Protein AF-A0A0F9FSZ2-F1 (afdb_monomer_lite)

Sequence (105 aa):
MSLPQGAERQGVCEMCRSCWDEAGQPSMDTPGVQLAVRLIGEVYEESWAGGNLHIVVDDWNTEQEHLDWCGTVITTEAERRCHKVLNELTEDERMSALALHDGFR

pLDDT: mean 86.45, std 18.38, range [38.19, 98.62]

Organism: NCBI:txid412755

Radius of gyration: 14.2 Å; chains: 1; bounding box: 27×45×33 Å

Foldseek 3Di:
DDDDDDDPPPDQLDDDVVVCVVLVVLQDDDPLLVQLLVLQVVQCVVPVQSPLLNCCLRVVPLDVVSLVVSVVVDDDPSSVSNSVSSNVDDSSSSSNSSCVSSPHD

Secondary structure (DSSP, 8-state):
-PPPP-----------HHHHHHTT------HHHHHHHHHHHHHHHH-TT-GGGHHHHTS---SHHHHHHHHHH--SHHHHHHHHHHHHS-HHHHHHHHHHHHT--

Structure (mmCIF, N/CA/C/O backbone):
data_AF-A0A0F9FSZ2-F1
#
_entry.id   AF-A0A0F9FSZ2-F1
#
loop_
_atom_site.group_PDB
_atom_site.id
_atom_site.type_symbol
_atom_site.label_atom_id
_atom_site.label_alt_id
_atom_site.label_comp_id
_atom_site.label_asym_id
_atom_site.label_entity_id
_atom_site.label_seq_id
_atom_site.pdbx_PDB_ins_code
_atom_site.Cartn_x
_atom_site.Cartn_y
_atom_site.Cartn_z
_atom_site.occupancy
_atom_site.B_iso_or_equiv
_atom_site.auth_seq_id
_atom_site.auth_comp_id
_atom_site.auth_asym_id
_atom_site.auth_atom_id
_atom_site.pdbx_PDB_model_num
ATOM 1 N N . MET A 1 1 ? -15.418 -37.588 -14.212 1.00 46.25 1 MET A N 1
ATOM 2 C CA . MET A 1 1 ? -14.313 -36.686 -14.593 1.00 46.25 1 MET A CA 1
ATOM 3 C C . MET A 1 1 ? -14.142 -35.718 -13.443 1.00 46.25 1 MET A C 1
ATOM 5 O O . MET A 1 1 ? -14.945 -34.808 -13.306 1.00 46.25 1 MET A O 1
ATOM 9 N N . SER A 1 2 ? -13.205 -36.019 -12.549 1.00 43.69 2 SER A N 1
ATOM 10 C CA . SER A 1 2 ? -12.940 -35.232 -11.344 1.00 43.69 2 SER A CA 1
ATOM 11 C C . SER A 1 2 ? -11.768 -34.304 -11.640 1.00 43.69 2 SER A C 1
ATOM 13 O O . SER A 1 2 ? -10.752 -34.766 -12.156 1.00 43.69 2 SER A O 1
ATOM 15 N N . LEU A 1 3 ? -11.932 -33.009 -11.380 1.00 38.19 3 LEU A N 1
ATOM 16 C CA . LEU A 1 3 ? -10.853 -32.031 -11.516 1.00 38.19 3 LEU A CA 1
ATOM 17 C C . LEU A 1 3 ? -9.766 -32.315 -10.465 1.00 38.19 3 LEU A C 1
ATOM 19 O O . LEU A 1 3 ? -10.111 -32.704 -9.345 1.00 38.19 3 LEU A O 1
ATOM 23 N N . PRO A 1 4 ? -8.475 -32.142 -10.795 1.00 50.50 4 PRO A N 1
ATOM 24 C CA . PRO A 1 4 ? -7.409 -32.328 -9.827 1.00 50.50 4 PRO A CA 1
ATOM 25 C C . PRO A 1 4 ? -7.434 -31.200 -8.790 1.00 50.50 4 PRO A C 1
ATOM 27 O O . PRO A 1 4 ? -7.469 -30.018 -9.126 1.00 50.50 4 PRO A O 1
ATOM 30 N N . GLN A 1 5 ? -7.406 -31.594 -7.518 1.00 49.59 5 GLN A N 1
ATOM 31 C CA . GLN A 1 5 ? -7.013 -30.738 -6.406 1.00 49.59 5 GLN A CA 1
ATOM 32 C C . GLN A 1 5 ? -5.506 -30.499 -6.530 1.00 49.59 5 GLN A C 1
ATOM 34 O O . GLN A 1 5 ? -4.736 -31.457 -6.527 1.00 49.59 5 GLN A O 1
ATOM 39 N N . GLY A 1 6 ? -5.084 -29.248 -6.693 1.00 51.50 6 GLY A N 1
ATOM 40 C CA . GLY A 1 6 ? -3.665 -28.936 -6.814 1.00 51.50 6 GLY A CA 1
ATOM 41 C C . GLY A 1 6 ? -3.399 -27.479 -7.153 1.00 51.50 6 GLY A C 1
ATOM 42 O O . GLY A 1 6 ? -3.299 -27.134 -8.324 1.00 51.50 6 GLY A O 1
ATOM 43 N N . ALA A 1 7 ? -3.275 -26.660 -6.112 1.00 39.16 7 ALA A N 1
ATOM 44 C CA . ALA A 1 7 ? -2.306 -25.570 -6.025 1.00 39.16 7 ALA A CA 1
ATOM 45 C C . ALA A 1 7 ? -2.308 -25.063 -4.573 1.00 39.16 7 ALA A C 1
ATOM 47 O O . ALA A 1 7 ? -2.871 -24.013 -4.269 1.00 39.16 7 ALA A O 1
ATOM 48 N N . GLU A 1 8 ? -1.720 -25.839 -3.656 1.00 45.84 8 GLU A N 1
ATOM 49 C CA . GLU A 1 8 ? -1.178 -25.239 -2.434 1.00 45.84 8 GLU A CA 1
ATOM 50 C C . GLU A 1 8 ? -0.133 -24.216 -2.886 1.00 45.84 8 GLU A C 1
ATOM 52 O O . GLU A 1 8 ? 0.874 -24.577 -3.499 1.00 45.84 8 GLU A O 1
ATOM 57 N N . ARG A 1 9 ? -0.409 -22.929 -2.657 1.00 43.06 9 ARG A N 1
ATOM 58 C CA . ARG A 1 9 ? 0.575 -21.862 -2.837 1.00 43.06 9 ARG A CA 1
ATOM 59 C C . ARG A 1 9 ? 1.631 -22.040 -1.746 1.00 43.06 9 ARG A C 1
ATOM 61 O O . ARG A 1 9 ? 1.475 -21.541 -0.641 1.00 43.06 9 ARG A O 1
ATOM 68 N N . GLN A 1 10 ? 2.659 -22.831 -2.028 1.00 39.25 10 GLN A N 1
ATOM 69 C CA . GLN A 1 10 ? 3.812 -22.960 -1.146 1.00 39.25 10 GLN A CA 1
ATOM 70 C C . GLN A 1 10 ? 4.687 -21.712 -1.280 1.00 39.25 10 GLN A C 1
ATOM 72 O O . GLN A 1 10 ? 5.223 -21.455 -2.356 1.00 39.25 10 GLN A O 1
ATOM 77 N N . GLY A 1 11 ? 4.850 -20.990 -0.170 1.00 43.84 11 GLY A N 1
ATOM 78 C CA . GLY A 1 11 ? 5.959 -20.058 0.035 1.00 43.84 11 GLY A CA 1
ATOM 79 C C . GLY A 1 11 ? 5.622 -18.574 -0.068 1.00 43.84 11 GLY A C 1
ATOM 80 O O . GLY A 1 11 ? 6.345 -17.860 -0.752 1.00 43.84 11 GLY A O 1
ATOM 81 N N . VAL A 1 12 ? 4.577 -18.102 0.614 1.00 49.47 12 VAL A N 1
ATOM 82 C CA . VAL A 1 12 ? 4.540 -16.689 1.027 1.00 49.47 12 VAL A CA 1
ATOM 83 C C . VAL A 1 12 ? 5.288 -16.622 2.358 1.00 49.47 12 VAL A C 1
ATOM 85 O O . VAL A 1 12 ? 5.054 -17.475 3.218 1.00 49.47 12 VAL A O 1
ATOM 88 N N . CYS A 1 13 ? 6.231 -15.689 2.506 1.00 40.59 13 CYS A N 1
ATOM 89 C CA . CYS A 1 13 ? 6.771 -15.305 3.810 1.00 40.59 13 CYS A CA 1
ATOM 90 C C . CYS A 1 13 ? 5.612 -14.711 4.616 1.00 40.59 13 CYS A C 1
ATOM 92 O O . CYS A 1 13 ? 5.423 -13.506 4.658 1.00 40.59 13 CYS A O 1
ATOM 94 N N . GLU A 1 14 ? 4.776 -15.579 5.188 1.00 52.47 14 GLU A N 1
ATOM 95 C CA . GLU A 1 14 ? 3.738 -15.171 6.120 1.00 52.47 14 GLU A CA 1
ATOM 96 C C . GLU A 1 14 ? 4.421 -14.408 7.253 1.00 52.47 14 GLU A C 1
ATOM 98 O O . GLU A 1 14 ? 5.420 -14.882 7.815 1.00 52.47 14 GLU A O 1
ATOM 103 N N . MET A 1 15 ? 3.839 -13.276 7.649 1.00 57.06 15 MET A N 1
ATOM 104 C CA . MET A 1 15 ? 3.962 -12.823 9.029 1.00 57.06 15 MET A CA 1
ATOM 105 C C . MET A 1 15 ? 3.946 -14.032 9.942 1.00 57.06 15 MET A C 1
ATOM 107 O O . MET A 1 15 ? 3.025 -14.857 9.899 1.00 57.06 15 MET A O 1
ATOM 111 N N . CYS A 1 16 ? 4.950 -14.144 10.804 1.00 68.75 16 CYS A N 1
ATOM 112 C CA . CYS A 1 16 ? 4.825 -15.113 11.866 1.00 68.75 16 CYS A CA 1
ATOM 113 C C . CYS A 1 16 ? 3.542 -14.762 12.626 1.00 68.75 16 CYS A C 1
ATOM 115 O O . CYS A 1 16 ? 3.280 -13.604 12.953 1.00 68.75 16 CYS A O 1
ATOM 117 N N . ARG A 1 17 ? 2.705 -15.771 12.867 1.00 68.19 17 ARG A N 1
ATOM 118 C CA . ARG A 1 17 ? 1.409 -15.603 13.531 1.00 68.19 17 ARG A CA 1
ATOM 119 C C . ARG A 1 17 ? 1.489 -14.756 14.812 1.00 68.19 17 ARG A C 1
ATOM 121 O O . ARG A 1 17 ? 0.531 -14.072 15.143 1.00 68.19 17 ARG A O 1
ATOM 128 N N . SER A 1 18 ? 2.645 -14.754 15.479 1.00 72.12 18 SER A N 1
ATOM 129 C CA . SER A 1 18 ? 2.944 -13.885 16.616 1.00 72.12 18 SER A CA 1
ATOM 130 C C . SER A 1 18 ? 2.850 -12.392 16.306 1.00 72.12 18 SER A C 1
ATOM 132 O O . SER A 1 18 ? 2.249 -11.690 17.100 1.00 72.12 18 SER A O 1
ATOM 134 N N . CYS A 1 19 ? 3.364 -11.895 15.178 1.00 68.94 19 CYS A N 1
ATOM 135 C CA . CYS A 1 19 ? 3.272 -10.467 14.860 1.00 68.94 19 CYS A CA 1
ATOM 136 C C . CYS A 1 19 ? 1.815 -10.046 14.584 1.00 68.94 19 CYS A C 1
ATOM 138 O O . CYS A 1 19 ? 1.391 -8.969 14.990 1.00 68.94 19 CYS A O 1
ATOM 140 N N . TRP A 1 20 ? 1.018 -10.921 13.959 1.00 71.19 20 TRP A N 1
ATOM 141 C CA . TRP A 1 20 ?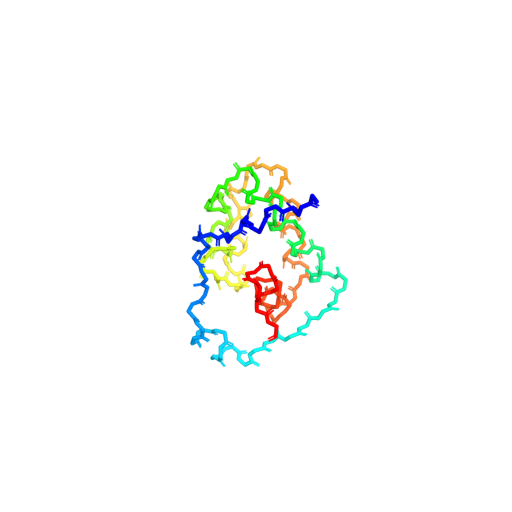 -0.418 -10.693 13.763 1.00 71.19 20 TRP A CA 1
ATOM 142 C C . TRP A 1 20 ? -1.189 -10.673 15.091 1.00 71.19 20 TRP A C 1
ATOM 144 O O . TRP A 1 20 ? -2.037 -9.809 15.321 1.00 71.19 20 TRP A O 1
ATOM 154 N N . ASP A 1 21 ? -0.869 -11.612 15.983 1.00 76.25 21 ASP A N 1
ATOM 155 C CA . ASP A 1 21 ? -1.457 -11.683 17.319 1.00 76.25 21 ASP A CA 1
ATOM 156 C C . ASP A 1 21 ? -1.050 -10.468 18.181 1.00 76.25 21 ASP A C 1
ATOM 158 O O . ASP A 1 21 ? -1.894 -9.903 18.878 1.00 76.25 21 ASP A O 1
ATOM 162 N N .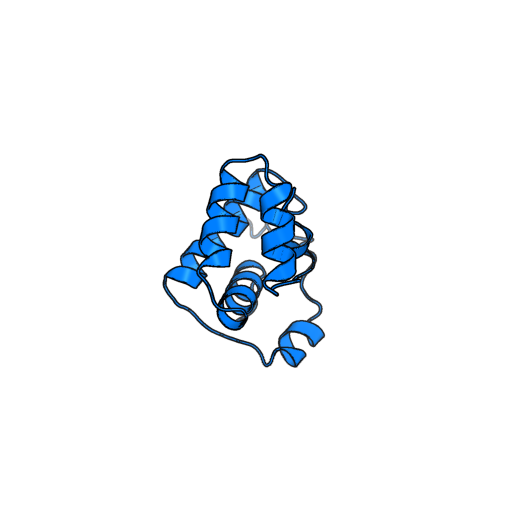 GLU A 1 22 ? 0.213 -10.032 18.110 1.00 74.25 22 GLU A N 1
ATOM 163 C CA . GLU A 1 22 ? 0.747 -8.856 18.818 1.00 74.25 22 GLU A CA 1
ATOM 164 C C . GLU A 1 22 ? 0.124 -7.544 18.330 1.00 74.25 22 GLU A C 1
ATOM 166 O O . GLU A 1 22 ? -0.168 -6.671 19.149 1.00 74.25 22 GLU A O 1
ATOM 171 N N . ALA A 1 23 ? -0.168 -7.438 17.031 1.00 68.31 23 ALA A N 1
ATOM 172 C CA . ALA A 1 23 ? -0.897 -6.312 16.448 1.00 68.31 23 ALA A CA 1
ATOM 173 C C . ALA A 1 23 ? -2.379 -6.253 16.873 1.00 68.31 23 ALA A C 1
ATOM 175 O O . ALA A 1 23 ? -3.086 -5.306 16.536 1.00 68.31 23 ALA A O 1
ATOM 176 N N . GLY A 1 24 ? -2.883 -7.250 17.609 1.00 76.12 24 GLY A N 1
ATOM 177 C CA . GLY A 1 24 ? -4.278 -7.301 18.049 1.00 76.12 24 GLY A CA 1
ATOM 178 C C . GLY A 1 24 ? -5.250 -7.784 16.973 1.00 76.12 24 GLY A C 1
ATOM 179 O O . GLY A 1 24 ? -6.455 -7.575 17.113 1.00 76.12 24 GLY A O 1
ATOM 180 N N . GLN A 1 25 ? -4.741 -8.450 15.933 1.00 81.75 25 GLN A N 1
ATOM 181 C CA . GLN A 1 25 ? -5.528 -9.038 14.846 1.00 81.75 25 GLN A CA 1
ATOM 182 C C . GLN A 1 25 ? -6.476 -8.031 14.155 1.00 81.75 25 GLN A C 1
ATOM 184 O O . GLN A 1 25 ? -7.691 -8.270 14.085 1.00 81.75 25 GLN A O 1
ATOM 189 N N . PRO A 1 26 ? -5.965 -6.876 13.676 1.00 74.75 26 PRO A N 1
ATOM 190 C CA . PRO A 1 26 ? -6.796 -5.838 13.077 1.00 74.75 26 PRO A CA 1
ATOM 191 C C . PRO A 1 26 ? -7.522 -6.370 11.835 1.00 74.75 26 PRO A C 1
ATOM 193 O O . PRO A 1 26 ? -6.927 -6.618 10.800 1.00 74.75 26 PRO A O 1
ATOM 196 N N . SER A 1 27 ? -8.838 -6.550 11.937 1.00 84.56 27 SER A N 1
ATOM 197 C CA . SER A 1 27 ? -9.679 -7.222 10.932 1.00 84.56 27 SER A CA 1
ATOM 198 C C . SER A 1 27 ? -10.534 -6.237 10.129 1.00 84.56 27 SER A C 1
ATOM 200 O O . SER A 1 27 ? -11.718 -6.471 9.874 1.00 84.56 27 SER A O 1
ATOM 202 N N . MET A 1 28 ? -9.960 -5.091 9.754 1.00 93.00 28 MET A N 1
ATOM 203 C CA . MET A 1 28 ? -10.699 -4.086 8.992 1.00 93.00 28 MET A CA 1
ATOM 204 C C . MET A 1 28 ? -10.931 -4.565 7.556 1.00 93.00 28 MET A C 1
ATOM 206 O O . MET A 1 28 ? -10.007 -4.984 6.871 1.00 93.00 28 MET A O 1
ATOM 210 N N . ASP A 1 29 ? -12.171 -4.453 7.083 1.00 92.94 29 ASP A N 1
ATOM 211 C CA . ASP A 1 29 ? -12.574 -4.820 5.720 1.00 92.94 29 ASP A CA 1
ATOM 212 C C . ASP A 1 29 ? -13.261 -3.628 5.034 1.00 92.94 29 ASP A C 1
ATOM 214 O O . ASP A 1 29 ? -14.454 -3.633 4.717 1.00 92.94 29 ASP A O 1
ATOM 218 N N . THR A 1 30 ? -12.521 -2.524 4.909 1.00 96.69 30 THR A N 1
ATOM 219 C CA . THR A 1 30 ? -13.004 -1.311 4.237 1.00 96.69 30 THR A CA 1
ATOM 220 C C . THR A 1 30 ? -12.751 -1.394 2.725 1.00 96.69 30 THR A C 1
ATOM 222 O O . THR A 1 30 ? -11.871 -2.133 2.273 1.00 96.69 30 THR A O 1
ATOM 225 N N . PRO A 1 31 ? -13.461 -0.607 1.891 1.00 98.00 31 PRO A N 1
ATOM 226 C CA . PRO A 1 31 ? -13.171 -0.549 0.457 1.00 98.00 31 PRO A CA 1
ATOM 227 C C . PRO A 1 31 ? -11.719 -0.156 0.136 1.00 98.00 31 PRO A C 1
ATOM 229 O O . PRO A 1 31 ? -11.174 -0.613 -0.867 1.00 98.00 31 PRO A O 1
ATOM 232 N N . GLY A 1 32 ? -11.095 0.674 0.984 1.00 98.00 32 GLY A N 1
ATOM 233 C CA . GLY A 1 32 ? -9.684 1.050 0.866 1.00 98.00 32 GLY A CA 1
ATOM 234 C C . GLY A 1 32 ? -8.754 -0.134 1.125 1.00 98.00 32 GLY A C 1
ATOM 235 O O . GLY A 1 32 ? -7.864 -0.395 0.318 1.00 98.00 32 GLY A O 1
ATOM 236 N N . VAL A 1 33 ? -9.027 -0.907 2.180 1.00 97.88 33 VAL A N 1
ATOM 237 C CA . VAL A 1 33 ? -8.295 -2.142 2.496 1.00 97.88 33 VAL A CA 1
ATOM 238 C C . VAL A 1 33 ? -8.392 -3.155 1.353 1.00 97.88 33 VAL A C 1
ATOM 240 O O . VAL A 1 33 ? -7.370 -3.630 0.869 1.00 97.88 33 VAL A O 1
ATOM 243 N N . GLN A 1 34 ? -9.592 -3.432 0.835 1.00 97.69 34 GLN A N 1
ATOM 244 C CA . GLN A 1 34 ? -9.768 -4.366 -0.289 1.00 97.69 34 GLN A CA 1
ATOM 245 C C . GLN A 1 34 ? -9.063 -3.897 -1.569 1.00 97.69 34 GLN A C 1
ATOM 247 O O . GLN A 1 34 ? -8.532 -4.703 -2.340 1.00 97.69 34 GLN A O 1
ATOM 252 N N . LEU A 1 35 ? -9.033 -2.582 -1.804 1.00 98.44 35 LEU A N 1
ATOM 253 C CA . LEU A 1 35 ? -8.266 -2.016 -2.904 1.00 98.44 35 LEU A CA 1
ATOM 254 C C . LEU A 1 35 ? -6.760 -2.225 -2.699 1.00 98.44 35 LEU A C 1
ATOM 256 O O . LEU A 1 35 ? -6.092 -2.620 -3.655 1.00 98.44 35 LEU A O 1
ATOM 260 N N . ALA A 1 36 ? -6.242 -2.003 -1.488 1.00 98.31 36 ALA A N 1
ATOM 261 C CA . ALA A 1 36 ? -4.844 -2.260 -1.157 1.00 98.31 36 ALA A CA 1
ATOM 262 C C . ALA A 1 36 ? -4.483 -3.740 -1.343 1.00 98.31 36 ALA A C 1
ATOM 264 O O . ALA A 1 36 ? -3.530 -4.022 -2.060 1.00 98.31 36 ALA A O 1
ATOM 265 N N . VAL A 1 37 ? -5.292 -4.678 -0.830 1.00 97.75 37 VAL A N 1
ATOM 266 C CA . VAL A 1 37 ? -5.109 -6.135 -1.013 1.00 97.75 37 VAL A CA 1
ATOM 267 C C . VAL A 1 37 ? -4.921 -6.491 -2.490 1.00 97.75 37 VAL A C 1
ATOM 269 O O 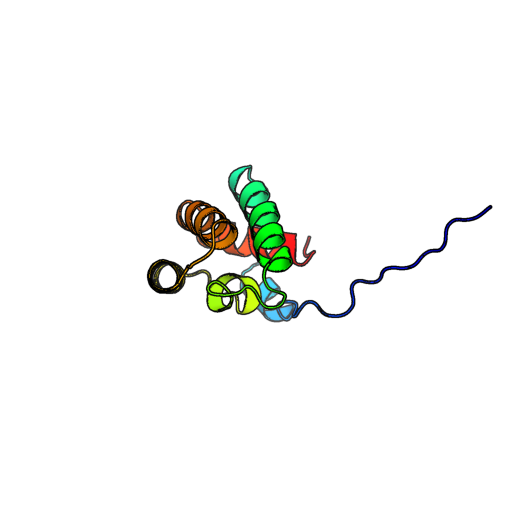. VAL A 1 37 ? -3.978 -7.189 -2.862 1.00 97.75 37 VAL A O 1
ATOM 272 N N . ARG A 1 38 ? -5.797 -5.974 -3.361 1.00 98.19 38 ARG A N 1
ATOM 273 C CA . ARG A 1 38 ? -5.701 -6.209 -4.808 1.00 98.19 38 ARG A CA 1
ATOM 274 C C . ARG A 1 38 ? -4.407 -5.644 -5.400 1.00 98.19 38 ARG A C 1
ATOM 276 O O . ARG A 1 38 ? -3.781 -6.310 -6.217 1.00 98.19 38 ARG A O 1
ATOM 283 N N . LEU A 1 39 ? -4.030 -4.422 -5.023 1.00 98.44 39 LEU A N 1
ATOM 284 C CA . LEU A 1 39 ? -2.840 -3.744 -5.549 1.00 98.44 39 LEU A CA 1
ATOM 285 C C . LEU A 1 39 ? -1.534 -4.378 -5.063 1.00 98.44 39 LEU A C 1
ATOM 287 O O . LEU A 1 39 ? -0.576 -4.417 -5.826 1.00 98.44 39 LEU A O 1
ATOM 291 N N . ILE A 1 40 ? -1.503 -4.901 -3.837 1.00 98.00 40 ILE A N 1
ATOM 292 C CA . ILE A 1 40 ? -0.382 -5.697 -3.326 1.00 98.00 40 ILE A CA 1
ATOM 293 C C . ILE A 1 40 ? -0.190 -6.930 -4.219 1.00 98.00 40 ILE A C 1
ATOM 295 O O . ILE A 1 40 ? 0.920 -7.184 -4.677 1.00 98.00 40 ILE A O 1
ATOM 299 N N . GLY A 1 41 ? -1.279 -7.617 -4.584 1.00 97.38 41 GLY A N 1
ATOM 300 C CA . GLY A 1 41 ? -1.234 -8.712 -5.556 1.00 97.38 41 GLY A CA 1
ATOM 301 C C . GLY A 1 41 ? -0.653 -8.297 -6.917 1.00 97.38 41 GLY A C 1
ATOM 302 O O . GLY A 1 41 ? 0.199 -9.003 -7.447 1.00 97.38 41 GLY A O 1
ATOM 303 N N . GLU A 1 42 ? -1.046 -7.131 -7.451 1.00 98.12 42 GL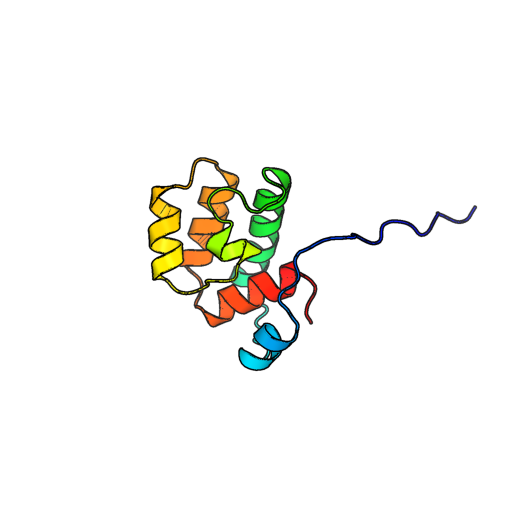U A N 1
ATOM 304 C CA . GLU A 1 42 ? -0.476 -6.580 -8.699 1.00 98.12 42 GLU A CA 1
ATOM 305 C C . GLU A 1 42 ? 1.048 -6.332 -8.576 1.0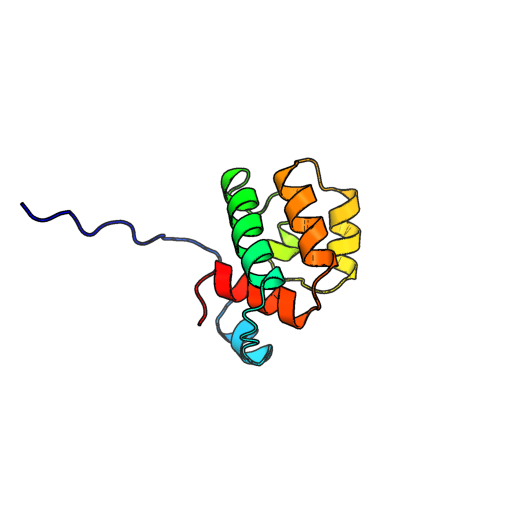0 98.12 42 GLU A C 1
ATOM 307 O O . GLU A 1 42 ? 1.788 -6.572 -9.528 1.00 98.12 42 GLU A O 1
ATOM 312 N N . VAL A 1 43 ? 1.546 -5.904 -7.408 1.00 98.00 43 VAL A N 1
ATOM 313 C CA . VAL A 1 43 ? 2.996 -5.758 -7.158 1.00 98.00 43 VAL A CA 1
ATOM 314 C C . VAL A 1 43 ? 3.694 -7.122 -7.166 1.00 98.00 43 VAL A C 1
ATOM 316 O O . VAL A 1 43 ? 4.748 -7.263 -7.790 1.00 98.00 43 VAL A O 1
ATOM 319 N N . TYR A 1 44 ? 3.098 -8.140 -6.537 1.00 97.19 44 TYR A N 1
ATOM 320 C CA . TYR A 1 44 ? 3.648 -9.500 -6.517 1.00 97.19 44 TYR A CA 1
ATOM 321 C C . TYR A 1 44 ? 3.644 -10.190 -7.891 1.00 97.19 44 TYR A C 1
ATOM 323 O O . TYR A 1 44 ? 4.476 -11.064 -8.143 1.00 97.19 44 TYR A O 1
ATOM 331 N N . GLU A 1 45 ? 2.754 -9.788 -8.804 1.00 97.12 45 GLU A N 1
ATOM 332 C CA . GLU A 1 45 ? 2.781 -10.233 -10.204 1.00 97.12 45 GLU A CA 1
ATOM 333 C C . GLU A 1 45 ? 4.004 -9.693 -10.969 1.00 97.12 45 GLU A C 1
ATOM 335 O O . GLU A 1 45 ? 4.536 -10.386 -11.840 1.00 97.12 45 GLU A O 1
ATOM 340 N N . GLU A 1 46 ? 4.477 -8.483 -10.645 1.00 96.81 46 GLU A N 1
ATOM 341 C CA . GLU A 1 46 ? 5.672 -7.882 -11.257 1.00 96.81 46 GLU A CA 1
ATOM 342 C C . GLU A 1 46 ? 6.974 -8.318 -10.567 1.00 96.81 46 GLU A C 1
ATOM 344 O O . GLU A 1 46 ? 8.010 -8.472 -11.220 1.00 96.81 46 GLU A O 1
ATOM 349 N N . SER A 1 47 ? 6.932 -8.518 -9.249 1.00 95.75 47 SER A N 1
ATOM 350 C CA . SER A 1 47 ? 8.090 -8.859 -8.428 1.00 95.75 47 SER A CA 1
ATOM 351 C C . SER A 1 47 ? 7.703 -9.821 -7.312 1.00 95.75 47 SER A C 1
ATOM 353 O O . SER A 1 47 ? 7.003 -9.454 -6.374 1.00 95.75 47 SER A O 1
ATOM 355 N N . TRP A 1 48 ? 8.244 -11.039 -7.361 1.00 92.06 48 TRP A N 1
ATOM 356 C CA . TRP A 1 48 ? 7.952 -12.109 -6.397 1.00 92.06 48 TRP A CA 1
ATOM 357 C C . TRP A 1 48 ? 8.280 -11.766 -4.932 1.00 92.06 48 TRP A C 1
ATOM 359 O O . TRP A 1 48 ? 7.808 -12.462 -4.043 1.00 92.06 48 TRP A O 1
ATOM 369 N N . ALA A 1 49 ? 9.073 -10.720 -4.693 1.00 93.19 49 ALA A N 1
ATOM 370 C CA . ALA A 1 49 ? 9.491 -10.260 -3.370 1.00 93.19 49 ALA A CA 1
ATOM 371 C C . ALA A 1 49 ? 9.050 -8.809 -3.100 1.00 93.19 49 ALA A C 1
ATOM 373 O O . ALA A 1 49 ? 9.812 -8.029 -2.547 1.00 93.19 49 ALA A O 1
ATOM 374 N N . GLY A 1 50 ? 7.903 -8.358 -3.625 1.00 94.88 50 GLY A N 1
ATOM 375 C CA . GLY A 1 50 ? 7.357 -7.021 -3.326 1.00 94.88 50 GLY A CA 1
ATOM 376 C C . GLY A 1 50 ? 8.086 -5.823 -3.967 1.00 94.88 50 GLY A C 1
ATOM 377 O O . GLY A 1 50 ? 7.614 -4.690 -3.890 1.00 94.88 50 GLY A O 1
ATOM 378 N N . GLY A 1 51 ? 9.228 -6.042 -4.628 1.00 95.88 51 GLY A N 1
ATOM 379 C CA . GLY A 1 51 ? 9.917 -5.012 -5.421 1.00 95.88 51 GLY A CA 1
ATOM 380 C C . GLY A 1 51 ? 10.499 -3.889 -4.557 1.00 95.88 51 GLY A C 1
ATOM 381 O O . GLY A 1 51 ? 11.072 -4.142 -3.498 1.00 95.88 51 GLY A O 1
ATOM 382 N N . ASN A 1 52 ? 10.358 -2.634 -4.987 1.00 98.12 52 ASN A N 1
ATOM 383 C CA . ASN A 1 52 ? 10.799 -1.475 -4.197 1.00 98.12 52 ASN A CA 1
ATOM 384 C C . ASN A 1 52 ? 9.885 -1.189 -2.992 1.00 98.12 52 ASN A C 1
ATOM 386 O O . ASN A 1 52 ? 10.220 -0.338 -2.173 1.00 98.12 52 ASN A O 1
ATOM 390 N N . LEU A 1 53 ? 8.753 -1.893 -2.872 1.00 97.44 53 LEU A N 1
ATOM 391 C CA . LEU A 1 53 ? 7.846 -1.825 -1.724 1.00 97.44 53 LEU A CA 1
ATOM 392 C C . LEU A 1 53 ? 8.058 -2.951 -0.703 1.00 97.44 53 LEU A C 1
ATOM 394 O O . LEU A 1 53 ? 7.311 -2.998 0.271 1.00 97.44 53 LEU A O 1
ATOM 398 N N . HIS A 1 54 ? 9.044 -3.839 -0.893 1.00 97.06 54 HIS A N 1
ATOM 399 C CA . HIS A 1 54 ? 9.214 -5.045 -0.064 1.00 97.06 54 HIS A CA 1
ATOM 400 C C . HIS A 1 54 ? 9.230 -4.760 1.442 1.00 97.06 54 HIS A C 1
ATOM 402 O O . HIS A 1 54 ? 8.562 -5.461 2.192 1.00 97.06 54 HIS A O 1
ATOM 408 N N . ILE A 1 55 ? 9.873 -3.672 1.884 1.00 96.50 55 ILE A N 1
ATOM 409 C CA . ILE A 1 55 ? 9.932 -3.349 3.317 1.00 96.50 55 ILE A CA 1
ATOM 410 C C . ILE A 1 55 ? 8.548 -3.106 3.939 1.00 96.50 55 ILE A C 1
ATOM 412 O O . ILE A 1 55 ? 8.392 -3.223 5.148 1.00 96.50 55 ILE A O 1
ATOM 416 N N . VAL A 1 56 ? 7.546 -2.746 3.134 1.00 97.00 56 VAL A N 1
ATOM 417 C CA . VAL A 1 56 ? 6.167 -2.556 3.594 1.00 97.00 56 VAL A CA 1
ATOM 418 C C . VAL A 1 56 ? 5.344 -3.815 3.342 1.00 97.00 56 VAL A C 1
ATOM 420 O O . VAL A 1 56 ? 4.636 -4.255 4.238 1.00 97.00 56 VAL A O 1
ATOM 423 N N . VAL A 1 57 ? 5.408 -4.387 2.134 1.00 96.31 57 VAL A N 1
ATOM 424 C CA . VAL A 1 57 ? 4.483 -5.462 1.717 1.00 96.31 57 VAL A CA 1
ATOM 425 C C . VAL A 1 57 ? 4.957 -6.885 2.020 1.00 96.31 57 VAL A C 1
ATOM 427 O O . VAL A 1 57 ? 4.162 -7.810 1.874 1.00 96.31 57 VAL A O 1
ATOM 430 N N . ASP A 1 58 ? 6.223 -7.061 2.397 1.00 93.75 58 ASP A N 1
ATOM 431 C CA . ASP A 1 58 ? 6.845 -8.353 2.734 1.00 93.75 58 ASP A CA 1
ATOM 432 C C . ASP A 1 58 ? 7.388 -8.328 4.175 1.00 93.75 58 ASP A C 1
ATOM 434 O O . ASP A 1 58 ? 7.129 -9.241 4.953 1.00 93.75 58 ASP A O 1
ATOM 438 N N . ASP A 1 59 ? 8.033 -7.225 4.586 1.00 93.75 59 ASP A N 1
ATOM 439 C CA . ASP A 1 59 ? 8.574 -7.075 5.951 1.00 93.75 59 ASP A CA 1
ATOM 440 C C . ASP A 1 59 ? 7.586 -6.440 6.953 1.00 93.75 59 ASP A C 1
ATOM 442 O O . ASP A 1 59 ? 7.898 -6.343 8.139 1.00 93.75 59 ASP A O 1
ATOM 446 N N . TRP A 1 60 ? 6.407 -5.997 6.493 1.00 93.06 60 TRP A N 1
ATOM 447 C CA . TRP A 1 60 ? 5.328 -5.442 7.327 1.00 93.06 60 TRP A CA 1
ATOM 448 C C . TRP A 1 60 ? 5.680 -4.184 8.142 1.00 93.06 60 TRP A C 1
ATOM 450 O O . TRP A 1 60 ? 5.044 -3.898 9.156 1.00 93.06 60 TRP A O 1
ATOM 460 N N . ASN A 1 61 ? 6.628 -3.367 7.676 1.00 95.44 61 ASN A N 1
ATOM 461 C CA . ASN A 1 61 ? 6.884 -2.056 8.278 1.00 95.44 61 ASN A CA 1
ATOM 462 C C . ASN A 1 61 ? 5.810 -1.044 7.817 1.00 95.44 61 ASN A C 1
ATOM 464 O O . ASN A 1 61 ? 5.981 -0.325 6.826 1.00 95.44 61 ASN A O 1
ATOM 468 N N . THR A 1 62 ? 4.641 -1.061 8.466 1.00 95.25 62 THR A N 1
ATOM 469 C CA . THR A 1 62 ? 3.435 -0.315 8.054 1.00 95.25 62 THR A CA 1
ATOM 470 C C . THR A 1 62 ? 3.417 1.161 8.454 1.00 95.25 62 THR A C 1
ATOM 472 O O . THR A 1 62 ? 2.514 1.905 8.048 1.00 95.25 62 THR A O 1
ATOM 475 N N . GLU A 1 63 ? 4.398 1.606 9.231 1.00 96.50 63 GLU A N 1
ATOM 476 C CA . GLU A 1 63 ? 4.522 2.971 9.719 1.00 96.50 63 GLU A CA 1
ATOM 477 C C . GLU A 1 63 ? 4.780 3.955 8.565 1.00 96.50 63 GLU A C 1
ATOM 479 O O . GLU A 1 63 ? 5.343 3.629 7.514 1.00 96.50 63 GLU A O 1
ATOM 484 N N . GLN A 1 64 ? 4.364 5.210 8.754 1.00 98.00 64 GLN A N 1
ATOM 485 C CA . GLN A 1 64 ? 4.426 6.228 7.700 1.00 98.00 64 GLN A CA 1
ATOM 486 C C . GLN A 1 64 ? 5.850 6.474 7.171 1.00 98.00 64 GLN A C 1
ATOM 488 O O . GLN A 1 64 ? 6.024 6.697 5.976 1.00 98.00 64 GLN A O 1
ATOM 493 N N . GLU A 1 65 ? 6.873 6.394 8.025 1.00 97.94 65 GLU A N 1
ATOM 494 C CA . GLU A 1 65 ? 8.264 6.651 7.630 1.00 97.94 65 GLU A CA 1
ATOM 495 C C . GLU A 1 65 ? 8.797 5.660 6.582 1.00 97.94 65 GLU A C 1
ATOM 497 O O . GLU A 1 65 ? 9.582 6.038 5.706 1.00 97.94 65 GLU A O 1
ATOM 502 N N . HIS A 1 66 ? 8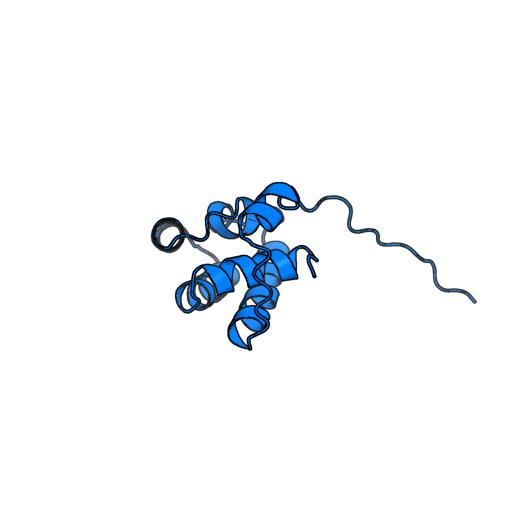.320 4.414 6.603 1.00 98.06 66 HIS A N 1
ATOM 503 C CA . HIS A 1 66 ? 8.695 3.399 5.622 1.00 98.06 66 HIS A CA 1
ATOM 504 C C . HIS A 1 66 ? 8.013 3.634 4.276 1.00 98.06 66 HIS A C 1
ATOM 506 O O . HIS A 1 66 ? 8.647 3.492 3.225 1.00 98.06 66 HIS A O 1
ATOM 512 N N . LEU A 1 67 ? 6.752 4.078 4.285 1.00 97.94 67 LEU A N 1
ATOM 513 C CA . LEU A 1 67 ? 6.068 4.515 3.067 1.00 97.94 67 LEU A CA 1
ATOM 514 C C . LEU A 1 67 ? 6.717 5.764 2.469 1.00 97.94 67 LEU A C 1
ATOM 516 O O . LEU A 1 67 ? 6.892 5.824 1.250 1.00 97.94 67 LEU A O 1
ATOM 520 N N . ASP A 1 68 ? 7.104 6.736 3.292 1.00 98.31 68 ASP A N 1
ATOM 521 C CA . ASP A 1 68 ? 7.788 7.946 2.831 1.00 98.31 68 ASP A CA 1
ATOM 522 C C . ASP A 1 68 ? 9.102 7.589 2.125 1.00 98.31 68 ASP A C 1
ATOM 524 O O . ASP A 1 68 ? 9.371 8.076 1.023 1.00 98.31 68 ASP A O 1
ATOM 528 N N . TRP A 1 69 ? 9.885 6.673 2.707 1.00 97.94 69 TRP A N 1
ATOM 529 C CA . TRP A 1 69 ? 11.100 6.164 2.077 1.00 97.94 69 TRP A CA 1
ATOM 530 C C . TRP A 1 69 ? 10.808 5.431 0.764 1.00 97.94 69 TRP A C 1
ATOM 532 O O . TRP A 1 69 ? 11.427 5.748 -0.257 1.00 97.94 69 TRP A O 1
ATOM 542 N N . CYS A 1 70 ? 9.828 4.521 0.748 1.00 97.94 70 CYS A N 1
ATOM 543 C CA . CYS A 1 70 ? 9.426 3.798 -0.460 1.00 97.94 70 CYS A CA 1
ATOM 544 C C . CYS A 1 70 ? 9.059 4.756 -1.600 1.00 97.94 70 CYS A C 1
ATOM 546 O O . CYS A 1 70 ? 9.454 4.548 -2.747 1.00 97.94 70 CYS A O 1
ATOM 548 N N . GLY A 1 71 ? 8.378 5.861 -1.284 1.00 97.62 71 GLY A N 1
ATOM 549 C CA . GLY A 1 71 ? 8.005 6.893 -2.254 1.00 97.62 71 GLY A CA 1
ATOM 550 C C . GLY A 1 71 ? 9.192 7.508 -3.007 1.00 97.62 71 GLY A C 1
ATOM 551 O O . GLY A 1 71 ? 9.006 8.058 -4.092 1.00 97.62 71 GLY A O 1
ATOM 552 N N . THR A 1 72 ? 10.413 7.386 -2.476 1.00 98.06 72 THR A N 1
ATOM 553 C CA . THR A 1 72 ? 11.647 7.855 -3.128 1.00 98.06 72 THR A CA 1
ATOM 554 C C . THR A 1 72 ? 12.298 6.825 -4.055 1.00 98.06 72 THR A C 1
ATOM 556 O O . THR A 1 72 ? 13.135 7.203 -4.875 1.00 98.06 72 THR A O 1
ATOM 559 N N . VAL A 1 73 ? 11.921 5.546 -3.945 1.00 97.69 73 VAL A N 1
ATOM 560 C CA . VAL A 1 73 ? 12.562 4.424 -4.656 1.00 97.69 73 VAL A CA 1
ATOM 561 C C . VAL A 1 73 ? 11.625 3.651 -5.588 1.00 97.69 73 VAL A C 1
ATOM 563 O O . VAL A 1 73 ? 12.120 2.906 -6.428 1.00 97.69 73 VAL A O 1
ATOM 566 N N . ILE A 1 74 ? 10.301 3.828 -5.499 1.00 97.81 74 ILE A N 1
ATOM 567 C CA . ILE A 1 74 ? 9.342 3.186 -6.416 1.00 97.81 74 ILE A CA 1
ATOM 568 C C . ILE A 1 74 ? 9.592 3.568 -7.881 1.00 97.81 74 ILE A C 1
ATOM 570 O O . ILE A 1 74 ? 9.796 4.733 -8.230 1.00 97.81 74 ILE A O 1
ATOM 574 N N . THR A 1 75 ? 9.510 2.583 -8.772 1.00 97.44 75 THR A N 1
ATOM 575 C CA . THR A 1 75 ? 9.799 2.745 -10.205 1.00 97.44 75 THR A CA 1
ATOM 576 C C . THR A 1 75 ? 8.674 2.249 -11.107 1.00 97.44 75 THR A C 1
ATOM 578 O O . THR A 1 75 ? 8.483 2.819 -12.191 1.00 97.44 75 THR A O 1
ATOM 581 N N . THR A 1 76 ? 7.872 1.270 -10.678 1.00 97.88 76 THR A N 1
ATOM 582 C CA . THR A 1 76 ? 6.797 0.704 -11.508 1.00 97.88 76 THR A CA 1
ATOM 583 C C . THR A 1 76 ? 5.446 1.376 -11.267 1.00 97.88 76 THR A C 1
ATOM 585 O O . THR A 1 76 ? 5.249 2.141 -10.320 1.00 97.88 76 THR A O 1
ATOM 588 N N . GLU A 1 77 ? 4.500 1.147 -12.179 1.00 98.31 77 GLU A N 1
ATOM 589 C CA . GLU A 1 77 ? 3.143 1.677 -12.030 1.00 98.31 77 GLU A CA 1
ATOM 590 C C . GLU A 1 77 ? 2.333 0.906 -10.985 1.00 98.31 77 GLU A C 1
ATOM 592 O O . GLU A 1 77 ? 1.553 1.523 -10.256 1.00 98.31 77 GLU A O 1
ATOM 597 N N . ALA A 1 78 ? 2.542 -0.411 -10.870 1.00 98.12 78 ALA A N 1
ATOM 598 C CA . ALA A 1 78 ? 1.934 -1.209 -9.809 1.00 98.12 78 ALA A CA 1
ATOM 599 C C . ALA A 1 78 ? 2.382 -0.701 -8.431 1.00 98.12 78 ALA A C 1
ATOM 601 O O . ALA A 1 78 ? 1.539 -0.421 -7.576 1.00 98.12 78 ALA A O 1
ATOM 602 N N . GLU A 1 79 ? 3.687 -0.459 -8.258 1.00 98.50 79 GLU A N 1
ATOM 603 C CA . GLU A 1 79 ? 4.246 0.112 -7.031 1.00 98.50 79 GLU A CA 1
ATOM 604 C C . GLU A 1 79 ? 3.637 1.484 -6.715 1.00 98.50 79 GLU A C 1
ATOM 606 O O . GLU A 1 79 ? 3.157 1.703 -5.606 1.00 98.50 79 GLU A O 1
ATOM 611 N N . ARG A 1 80 ? 3.572 2.405 -7.688 1.00 98.62 80 ARG A N 1
ATOM 612 C CA . ARG A 1 80 ? 2.973 3.739 -7.481 1.00 98.62 80 ARG A CA 1
ATOM 613 C C . ARG A 1 80 ? 1.509 3.682 -7.066 1.00 98.62 80 ARG A C 1
ATOM 615 O O . ARG A 1 80 ? 1.094 4.429 -6.180 1.00 98.62 80 ARG A O 1
ATOM 622 N N . ARG A 1 81 ? 0.715 2.816 -7.698 1.00 98.56 81 ARG A N 1
ATOM 623 C CA . ARG A 1 81 ? -0.705 2.657 -7.359 1.00 98.56 81 ARG A CA 1
ATOM 624 C C . ARG A 1 81 ? -0.876 2.068 -5.962 1.00 98.56 81 ARG A C 1
ATOM 626 O O . ARG A 1 81 ? -1.686 2.592 -5.201 1.00 98.56 81 ARG A O 1
ATOM 633 N N . CYS A 1 82 ? -0.114 1.025 -5.633 1.00 98.56 82 CYS A N 1
ATOM 634 C CA . CYS A 1 82 ? -0.126 0.396 -4.314 1.00 98.56 82 CYS A CA 1
ATOM 635 C C . CYS A 1 82 ? 0.290 1.391 -3.221 1.00 98.56 82 CYS A C 1
ATOM 637 O O . CYS A 1 82 ? -0.478 1.650 -2.296 1.00 98.56 82 CYS A O 1
ATOM 639 N N . HIS A 1 83 ? 1.443 2.045 -3.397 1.00 98.56 83 HIS A N 1
ATOM 640 C CA . HIS A 1 83 ? 1.975 3.064 -2.489 1.00 98.56 83 HIS A CA 1
ATOM 641 C C . HIS A 1 83 ? 0.973 4.186 -2.226 1.00 98.56 83 HIS A C 1
ATOM 643 O O . HIS A 1 83 ? 0.748 4.545 -1.071 1.00 98.56 83 HIS A O 1
ATOM 649 N N . LYS A 1 84 ? 0.324 4.709 -3.274 1.00 98.56 84 LYS A N 1
ATOM 650 C CA . LYS A 1 84 ? -0.681 5.766 -3.127 1.00 98.56 84 LYS A CA 1
ATOM 651 C C . LYS A 1 84 ? -1.823 5.340 -2.204 1.00 98.56 84 LYS A C 1
ATOM 653 O O . LYS A 1 84 ? -2.182 6.102 -1.315 1.00 98.56 84 LYS A O 1
ATOM 658 N N . VAL A 1 85 ? -2.385 4.150 -2.414 1.00 98.62 85 VAL A N 1
ATOM 659 C CA . VAL A 1 85 ? -3.504 3.665 -1.593 1.00 98.62 85 VAL A CA 1
ATOM 660 C C . VAL A 1 85 ? -3.046 3.403 -0.164 1.00 98.62 85 VAL A C 1
ATOM 662 O O . VAL A 1 85 ? -3.707 3.859 0.759 1.00 98.62 85 VAL A O 1
ATOM 665 N N . LEU A 1 86 ? -1.893 2.757 0.037 1.00 98.31 86 LEU A N 1
ATOM 666 C CA . LEU A 1 86 ? -1.353 2.519 1.380 1.00 98.31 86 LEU A CA 1
ATOM 667 C C . LEU A 1 86 ? -1.135 3.828 2.160 1.00 98.31 86 LEU A C 1
ATOM 669 O O . LEU A 1 86 ? -1.424 3.872 3.351 1.00 98.31 86 LEU A O 1
ATOM 673 N N . ASN A 1 87 ? -0.711 4.912 1.501 1.00 98.19 87 ASN A N 1
ATOM 674 C CA . ASN A 1 87 ? -0.568 6.229 2.138 1.00 98.19 87 ASN A CA 1
ATOM 675 C C . ASN A 1 87 ? -1.892 6.864 2.582 1.00 98.19 87 ASN A C 1
ATOM 677 O O . ASN A 1 87 ? -1.889 7.697 3.484 1.00 98.19 87 ASN A O 1
ATOM 681 N N . GLU A 1 88 ? -3.010 6.507 1.952 1.00 98.25 88 GLU A N 1
ATOM 682 C CA . GLU A 1 88 ? -4.339 7.007 2.320 1.00 98.25 88 GLU A CA 1
ATOM 683 C C . GLU A 1 88 ? -4.945 6.230 3.504 1.00 98.25 88 GLU A C 1
ATOM 685 O O . GLU A 1 88 ? -5.857 6.736 4.158 1.00 98.25 88 GLU A O 1
ATOM 690 N N . LEU A 1 89 ? -4.435 5.026 3.784 1.00 97.88 89 LEU A N 1
ATOM 691 C CA . LEU A 1 89 ? -4.879 4.163 4.878 1.00 97.88 89 LEU A CA 1
ATOM 692 C C . LEU A 1 89 ? -4.227 4.539 6.212 1.00 97.88 89 LEU A C 1
ATOM 694 O O . LEU A 1 89 ? -3.078 4.997 6.254 1.00 97.88 89 LEU A O 1
ATOM 698 N N . THR A 1 90 ? -4.941 4.277 7.309 1.00 97.12 90 THR A N 1
ATOM 699 C CA . THR A 1 90 ? -4.334 4.246 8.649 1.00 97.12 90 THR A CA 1
ATOM 700 C C . THR A 1 90 ? -3.387 3.050 8.793 1.00 97.12 90 THR A C 1
ATOM 702 O O . THR A 1 90 ? -3.418 2.116 7.995 1.00 97.12 90 THR A O 1
ATOM 705 N N . GLU A 1 91 ? -2.550 3.050 9.829 1.00 95.44 91 GLU A N 1
ATOM 706 C CA . GLU A 1 91 ? -1.655 1.922 10.117 1.00 95.44 91 GLU A CA 1
ATOM 707 C C . GLU A 1 91 ? -2.425 0.606 10.339 1.00 95.44 91 GLU A C 1
ATOM 709 O O . GLU A 1 91 ? -2.105 -0.401 9.711 1.00 95.44 91 GLU A O 1
ATOM 714 N N . ASP A 1 92 ? -3.520 0.636 11.109 1.00 94.19 92 ASP A N 1
ATOM 715 C CA . ASP A 1 92 ? -4.401 -0.525 11.318 1.00 94.19 92 ASP A CA 1
ATOM 716 C C . ASP A 1 92 ? -5.012 -1.049 10.009 1.00 94.19 92 ASP A C 1
ATOM 718 O O . ASP A 1 92 ? -5.121 -2.260 9.800 1.00 94.19 92 ASP A O 1
ATOM 722 N N . GLU A 1 93 ? -5.398 -0.152 9.097 1.00 96.50 93 GLU A N 1
ATOM 723 C CA . GLU A 1 93 ? -5.910 -0.532 7.779 1.00 96.50 93 GLU A CA 1
ATOM 724 C C . GLU A 1 93 ? -4.809 -1.141 6.896 1.00 96.50 93 GLU A C 1
ATOM 726 O O . GLU A 1 93 ? -5.075 -2.102 6.174 1.00 96.50 93 GLU A O 1
ATOM 731 N N . ARG A 1 94 ? -3.565 -0.642 6.969 1.00 96.88 94 ARG A N 1
ATOM 732 C CA . ARG A 1 94 ? -2.415 -1.241 6.264 1.00 96.88 94 ARG A CA 1
ATOM 733 C C . ARG A 1 94 ? -2.135 -2.646 6.784 1.00 96.88 94 ARG A C 1
ATOM 735 O O . ARG A 1 94 ? -2.046 -3.567 5.977 1.00 96.88 94 ARG A O 1
ATOM 742 N N . MET A 1 95 ? -2.078 -2.824 8.105 1.00 94.88 95 MET A N 1
ATOM 743 C CA . MET A 1 95 ? -1.917 -4.141 8.728 1.00 94.88 95 MET A CA 1
ATOM 744 C C . MET A 1 95 ? -3.047 -5.094 8.323 1.00 94.88 95 MET A C 1
ATOM 746 O O . MET A 1 95 ? -2.784 -6.234 7.947 1.00 94.88 95 MET A O 1
ATOM 750 N N . SER A 1 96 ? -4.296 -4.615 8.314 1.00 94.50 96 SER A N 1
ATOM 751 C CA . SER A 1 96 ? -5.451 -5.399 7.851 1.00 94.50 96 SER A CA 1
ATOM 752 C C . SER A 1 96 ? -5.306 -5.814 6.381 1.00 94.50 96 SER A C 1
ATOM 754 O O . SER A 1 96 ? -5.616 -6.948 6.020 1.00 94.50 96 SER A O 1
ATOM 756 N N . ALA A 1 97 ? -4.816 -4.919 5.515 1.00 96.19 97 ALA A N 1
ATOM 757 C CA . ALA A 1 97 ? -4.612 -5.210 4.098 1.00 96.19 97 ALA A CA 1
ATOM 758 C C . ALA A 1 97 ? -3.536 -6.278 3.865 1.00 96.19 97 ALA A C 1
ATOM 760 O O . ALA A 1 97 ? -3.757 -7.195 3.074 1.00 96.19 97 ALA A O 1
ATOM 761 N N . LEU A 1 98 ? -2.401 -6.187 4.562 1.00 94.50 98 LEU A N 1
ATOM 762 C CA . LEU A 1 98 ? -1.337 -7.189 4.470 1.00 94.50 98 LEU A CA 1
ATOM 763 C C . LEU A 1 98 ? -1.814 -8.548 5.005 1.00 94.50 98 LEU A C 1
ATOM 765 O O . LEU A 1 98 ? -1.662 -9.568 4.338 1.00 94.50 98 LEU A O 1
ATOM 769 N N . ALA A 1 99 ? -2.521 -8.551 6.138 1.00 92.62 99 ALA A N 1
ATOM 770 C CA . ALA A 1 99 ? -3.108 -9.754 6.724 1.00 92.62 99 ALA A CA 1
ATOM 771 C C . ALA A 1 99 ? -4.082 -10.460 5.779 1.00 92.62 99 ALA A C 1
ATOM 773 O O . ALA A 1 99 ? -3.993 -11.670 5.566 1.00 92.62 99 ALA A O 1
ATOM 774 N N . LEU A 1 100 ? -4.996 -9.705 5.171 1.00 93.12 100 LEU A N 1
ATOM 775 C CA . LEU A 1 100 ? -5.966 -10.250 4.225 1.00 93.12 100 LEU A CA 1
ATOM 776 C C . LEU A 1 100 ? -5.308 -10.752 2.937 1.00 93.12 100 LEU A C 1
ATOM 778 O O . LEU A 1 100 ? -5.764 -11.758 2.385 1.00 93.12 100 LEU A O 1
ATOM 782 N N . HIS A 1 101 ? -4.260 -10.075 2.460 1.00 94.00 101 HIS A N 1
ATOM 783 C CA . HIS A 1 101 ? -3.471 -10.527 1.316 1.00 94.00 101 HIS A CA 1
ATOM 784 C C . HIS A 1 101 ? -2.796 -11.879 1.597 1.00 94.00 101 HIS A C 1
ATOM 786 O O . HIS A 1 101 ? -2.885 -12.789 0.770 1.00 94.00 101 HIS A O 1
ATOM 792 N N . ASP A 1 102 ? -2.216 -12.035 2.788 1.00 89.69 102 ASP A N 1
ATOM 793 C CA . ASP A 1 102 ? -1.511 -13.252 3.208 1.00 89.69 102 ASP A CA 1
ATOM 794 C C . ASP A 1 102 ? -2.460 -14.380 3.650 1.00 89.69 102 ASP A C 1
ATOM 796 O O . ASP A 1 102 ? -2.050 -15.525 3.821 1.00 89.69 102 ASP A O 1
ATOM 800 N N . GLY A 1 103 ? -3.761 -14.094 3.761 1.00 89.62 103 GLY A N 1
ATOM 801 C CA . GLY A 1 103 ? -4.802 -15.090 4.016 1.00 89.62 103 GLY A CA 1
ATOM 802 C C . GLY A 1 103 ? -5.229 -15.225 5.478 1.00 89.62 103 GLY A C 1
ATOM 803 O O . GLY A 1 103 ? -6.009 -16.130 5.791 1.00 89.62 103 GLY A O 1
ATOM 804 N N . PHE A 1 104 ? -4.792 -14.320 6.355 1.00 85.69 104 PHE A N 1
ATOM 805 C CA . PHE A 1 104 ? -5.289 -14.218 7.725 1.00 85.69 104 PHE A CA 1
ATOM 806 C C . PHE A 1 104 ? -6.754 -13.740 7.737 1.00 85.69 104 PHE A C 1
ATOM 808 O O . PHE A 1 104 ? -7.160 -12.904 6.926 1.00 85.69 104 PHE A O 1
ATOM 815 N N . ARG A 1 105 ? -7.574 -14.317 8.628 1.00 75.44 105 ARG A N 1
ATOM 816 C CA . ARG A 1 105 ? -9.010 -14.030 8.790 1.00 75.44 105 ARG A CA 1
ATOM 817 C C . ARG A 1 105 ? -9.454 -14.194 10.235 1.00 75.44 105 ARG A C 1
ATOM 819 O O . ARG A 1 105 ? -8.896 -15.089 10.910 1.00 75.44 105 ARG A O 1
#